Protein AF-A0A7J7K1M3-F1 (afdb_monomer_lite)

Organism: Bugula neritina (NCBI:txid10212)

Foldseek 3Di:
DPPLVQPPDDHDDPVCDPVNVVVSVVVCVVDPDLPDDPDVVLSVCVVVPVVVSVVLVVQLCCWQDDPNDTHGHNDD

Structure (mmCIF, N/CA/C/O backbone):
data_AF-A0A7J7K1M3-F1
#
_entry.id   AF-A0A7J7K1M3-F1
#
loop_
_atom_site.group_PDB
_atom_site.id
_atom_site.type_symbol
_atom_site.label_atom_id
_atom_site.label_alt_id
_atom_site.label_comp_id
_atom_site.label_asym_id
_atom_site.label_entity_id
_atom_site.label_seq_id
_atom_site.pdbx_PDB_ins_code
_atom_site.Cartn_x
_atom_site.Cartn_y
_atom_site.Cartn_z
_atom_site.occupancy
_atom_site.B_iso_or_equiv
_atom_site.auth_seq_id
_atom_site.auth_comp_id
_atom_site.auth_asym_id
_atom_site.auth_atom_id
_atom_site.pdbx_PDB_model_num
ATOM 1 N N . MET A 1 1 ? -2.380 -15.884 -11.676 1.00 49.00 1 MET A N 1
ATOM 2 C CA . MET A 1 1 ? -2.096 -14.594 -11.010 1.00 49.00 1 MET A CA 1
ATOM 3 C C . MET A 1 1 ? -0.669 -14.612 -10.468 1.00 49.00 1 MET A C 1
ATOM 5 O O . MET A 1 1 ? -0.477 -14.889 -9.299 1.00 49.00 1 MET A O 1
ATOM 9 N N . ILE A 1 2 ? 0.341 -14.446 -11.332 1.00 46.66 2 ILE A N 1
ATOM 10 C CA . ILE A 1 2 ? 1.775 -14.572 -10.960 1.00 46.66 2 ILE A CA 1
ATOM 11 C C . ILE A 1 2 ? 2.598 -13.363 -11.485 1.00 46.66 2 ILE A C 1
ATOM 13 O O . ILE A 1 2 ? 3.796 -13.263 -11.273 1.00 46.66 2 ILE A O 1
ATOM 17 N N . GLY A 1 3 ? 1.973 -12.385 -12.154 1.00 48.69 3 GLY A N 1
ATOM 18 C CA . GLY A 1 3 ? 2.712 -11.393 -12.951 1.00 48.69 3 GLY A CA 1
ATOM 19 C C . GLY A 1 3 ? 3.315 -10.200 -12.200 1.00 48.69 3 GLY A C 1
ATOM 20 O O . GLY A 1 3 ? 4.276 -9.621 -12.694 1.00 48.69 3 GLY A O 1
ATOM 21 N N . LEU A 1 4 ? 2.778 -9.810 -11.038 1.00 55.41 4 LEU A N 1
ATOM 22 C CA . LEU A 1 4 ? 3.187 -8.552 -10.392 1.00 55.41 4 LEU A CA 1
ATOM 23 C C . LEU A 1 4 ? 4.320 -8.709 -9.366 1.00 55.41 4 LEU A C 1
ATOM 25 O O . LEU A 1 4 ? 5.016 -7.745 -9.064 1.00 55.41 4 LEU A O 1
ATOM 29 N N . PHE A 1 5 ? 4.529 -9.927 -8.863 1.00 51.78 5 PHE A N 1
ATOM 30 C CA . PHE A 1 5 ? 5.523 -10.236 -7.829 1.00 51.78 5 PHE A CA 1
ATOM 31 C C . PHE A 1 5 ? 6.976 -10.236 -8.334 1.00 51.78 5 PHE A C 1
ATOM 33 O O . PHE A 1 5 ? 7.902 -10.155 -7.534 1.00 51.78 5 PHE A O 1
ATOM 40 N N . LEU A 1 6 ? 7.199 -10.281 -9.652 1.00 47.59 6 LEU A N 1
ATOM 41 C CA . LEU A 1 6 ? 8.545 -10.399 -10.231 1.00 47.59 6 LEU A CA 1
ATOM 42 C C . LEU A 1 6 ? 9.293 -9.065 -10.383 1.00 47.59 6 LEU A C 1
ATOM 44 O O . LEU A 1 6 ? 10.497 -9.067 -10.608 1.00 47.59 6 LEU A O 1
ATOM 48 N N . ILE A 1 7 ? 8.620 -7.917 -10.269 1.00 51.62 7 ILE A N 1
ATOM 49 C CA . ILE A 1 7 ? 9.210 -6.641 -10.715 1.00 51.62 7 ILE A CA 1
ATOM 50 C C . ILE A 1 7 ? 10.145 -6.011 -9.667 1.00 51.62 7 ILE A C 1
ATOM 52 O O . ILE A 1 7 ? 10.999 -5.211 -10.039 1.00 51.62 7 ILE A O 1
ATOM 56 N N . PHE A 1 8 ? 10.040 -6.368 -8.380 1.00 54.00 8 PHE A N 1
ATOM 57 C CA . PHE A 1 8 ? 10.678 -5.567 -7.323 1.00 54.00 8 PHE A CA 1
ATOM 58 C C . PHE A 1 8 ? 11.687 -6.259 -6.397 1.00 54.00 8 PHE A C 1
ATOM 60 O O . PHE A 1 8 ? 12.273 -5.544 -5.585 1.00 54.00 8 PHE A O 1
ATOM 67 N N . ARG A 1 9 ? 11.963 -7.573 -6.494 1.00 57.28 9 ARG A N 1
ATOM 68 C CA . ARG A 1 9 ? 12.949 -8.191 -5.575 1.00 57.28 9 ARG A CA 1
ATOM 69 C C . ARG A 1 9 ? 14.064 -9.048 -6.178 1.00 57.28 9 ARG A C 1
ATOM 71 O O . ARG A 1 9 ? 15.195 -8.813 -5.775 1.00 57.28 9 ARG A O 1
ATOM 78 N N . GLU A 1 10 ? 13.826 -9.964 -7.125 1.00 48.94 10 GLU A N 1
ATOM 79 C CA . GLU A 1 10 ? 14.909 -10.881 -7.570 1.00 48.94 10 GLU A CA 1
ATOM 80 C C . GLU A 1 10 ? 14.931 -11.278 -9.064 1.00 48.94 10 GLU A C 1
ATOM 82 O O . GLU A 1 10 ? 15.869 -11.944 -9.483 1.00 48.94 10 GLU A O 1
ATOM 87 N N . ASP A 1 11 ? 13.997 -10.819 -9.910 1.00 48.78 11 ASP A N 1
ATOM 88 C CA . ASP A 1 11 ? 13.896 -11.257 -11.320 1.00 48.78 11 ASP A CA 1
ATOM 89 C C . ASP A 1 11 ? 13.774 -10.081 -12.312 1.00 48.78 11 ASP A C 1
ATOM 91 O O . ASP A 1 11 ? 12.869 -10.011 -13.153 1.00 48.78 11 ASP A O 1
ATOM 95 N N . TRP A 1 12 ? 14.706 -9.123 -12.249 1.00 52.22 12 TRP A N 1
ATOM 96 C CA . TRP A 1 12 ? 14.792 -8.097 -13.293 1.00 52.22 12 TRP A CA 1
ATOM 97 C C . TRP A 1 12 ? 15.171 -8.745 -14.632 1.00 52.22 12 TRP A C 1
ATOM 99 O O . TRP A 1 12 ? 16.312 -9.150 -14.854 1.00 52.22 12 TRP A O 1
ATOM 109 N N . LYS A 1 13 ? 14.201 -8.829 -15.548 1.00 54.44 13 LYS A N 1
ATOM 110 C CA . LYS A 1 13 ? 14.430 -9.192 -16.949 1.00 54.44 13 LYS A CA 1
ATOM 111 C C . LYS A 1 13 ? 14.472 -7.912 -17.790 1.00 54.44 13 LYS A C 1
ATOM 113 O O . LYS A 1 13 ? 13.567 -7.087 -17.654 1.00 54.44 13 LYS A O 1
ATOM 118 N N . PRO A 1 14 ? 15.423 -7.763 -18.731 1.00 53.72 14 PRO A N 1
ATOM 119 C CA . PRO A 1 14 ? 15.580 -6.562 -19.568 1.00 53.72 14 PRO A CA 1
ATOM 120 C C . PRO A 1 14 ? 14.383 -6.267 -20.500 1.00 53.72 14 PRO A C 1
ATOM 122 O O . PRO A 1 14 ? 14.390 -5.283 -21.230 1.00 53.72 14 PRO A O 1
ATOM 125 N N . VAL A 1 15 ? 13.341 -7.105 -20.465 1.00 57.59 15 VAL A N 1
ATOM 126 C CA . VAL A 1 15 ? 12.044 -6.899 -21.127 1.00 57.59 15 VAL A CA 1
ATOM 127 C C . VAL A 1 15 ? 11.150 -5.881 -20.398 1.00 57.59 15 VAL A C 1
ATOM 129 O O . VAL A 1 15 ? 10.158 -5.415 -20.957 1.00 57.59 15 VAL A O 1
ATOM 132 N N . LEU A 1 16 ? 11.470 -5.534 -19.146 1.00 57.41 16 LEU A N 1
ATOM 133 C CA . LEU A 1 16 ? 10.692 -4.593 -18.345 1.00 57.41 16 LEU A CA 1
ATOM 134 C C . LEU A 1 16 ? 11.026 -3.156 -18.757 1.00 57.41 16 LEU A C 1
ATOM 136 O O . LEU A 1 16 ? 12.081 -2.615 -18.436 1.00 57.41 16 LEU A O 1
ATOM 140 N N . THR A 1 17 ? 10.100 -2.539 -19.484 1.00 75.75 17 THR A N 1
ATOM 141 C CA . THR A 1 17 ? 10.197 -1.131 -19.884 1.00 75.75 17 THR A CA 1
ATOM 142 C C . THR A 1 17 ? 9.663 -0.219 -18.776 1.00 75.75 17 THR A C 1
ATOM 144 O O . THR A 1 17 ? 8.936 -0.667 -17.887 1.00 75.75 17 THR A O 1
ATOM 147 N N . ILE A 1 18 ? 9.954 1.085 -18.852 1.00 78.00 18 ILE A N 1
ATOM 148 C CA . ILE A 1 18 ? 9.354 2.097 -17.959 1.00 78.00 18 ILE A CA 1
ATOM 149 C C . ILE A 1 18 ? 7.820 1.965 -17.935 1.00 78.00 18 ILE A C 1
ATOM 151 O O . ILE A 1 18 ? 7.211 2.063 -16.873 1.00 78.00 18 ILE A O 1
ATOM 155 N N . ASN A 1 19 ? 7.201 1.639 -19.074 1.00 77.31 19 ASN A N 1
ATOM 156 C CA . ASN A 1 19 ? 5.761 1.394 -19.159 1.00 77.31 19 ASN A CA 1
ATOM 157 C C . ASN A 1 19 ? 5.320 0.230 -18.261 1.00 77.31 19 ASN A C 1
ATOM 159 O O . ASN A 1 19 ? 4.326 0.348 -17.555 1.00 77.31 19 ASN A O 1
ATOM 163 N N . SER A 1 20 ? 6.074 -0.871 -18.231 1.00 76.75 20 SER A N 1
ATOM 164 C CA . SER A 1 20 ? 5.788 -2.023 -17.365 1.00 76.75 20 SER A CA 1
ATOM 165 C C . SER A 1 20 ? 5.833 -1.651 -15.878 1.00 76.75 20 SER A C 1
ATOM 167 O O . SER A 1 20 ? 4.991 -2.111 -15.110 1.00 76.75 20 SER A O 1
ATOM 169 N N . ILE A 1 21 ? 6.765 -0.778 -15.478 1.00 78.62 21 ILE A N 1
ATOM 170 C CA . ILE A 1 21 ? 6.854 -0.264 -14.101 1.00 78.62 21 ILE A CA 1
ATOM 171 C C . ILE A 1 21 ? 5.642 0.618 -13.781 1.00 78.62 21 ILE A C 1
ATOM 173 O O . ILE A 1 21 ? 5.022 0.451 -12.732 1.00 78.62 21 ILE A O 1
ATOM 177 N N . ILE A 1 22 ? 5.265 1.518 -14.694 1.00 80.50 22 ILE A N 1
ATOM 178 C CA . ILE A 1 22 ? 4.092 2.390 -14.530 1.00 80.50 22 ILE A CA 1
ATOM 179 C C . ILE A 1 22 ? 2.815 1.556 -14.378 1.00 80.50 22 ILE A C 1
ATOM 181 O O . ILE A 1 22 ? 2.032 1.811 -13.464 1.00 80.50 22 ILE A O 1
ATOM 185 N N . TYR A 1 23 ? 2.621 0.529 -15.212 1.00 79.94 23 TYR A N 1
ATOM 186 C CA . TYR A 1 23 ? 1.472 -0.371 -15.092 1.00 79.94 23 TYR A CA 1
ATOM 187 C C . TYR A 1 23 ? 1.479 -1.154 -13.777 1.00 79.94 23 TYR A C 1
ATOM 189 O O . TYR A 1 23 ? 0.428 -1.298 -13.158 1.00 79.94 23 TYR A O 1
ATOM 197 N N . GLY A 1 24 ? 2.648 -1.609 -13.314 1.00 78.94 24 GLY A N 1
ATOM 198 C CA . GLY A 1 24 ? 2.785 -2.259 -12.009 1.00 78.94 24 GLY A CA 1
ATOM 199 C C . GLY A 1 24 ? 2.365 -1.343 -10.858 1.00 78.94 24 GLY A C 1
ATOM 200 O O . GLY A 1 24 ? 1.577 -1.742 -10.005 1.00 78.94 24 GLY A O 1
ATOM 201 N N . LEU A 1 25 ? 2.818 -0.086 -10.876 1.00 80.50 25 LEU A N 1
ATOM 202 C CA . LEU A 1 25 ? 2.422 0.918 -9.887 1.00 80.50 25 LEU A CA 1
ATOM 203 C C . LEU A 1 25 ? 0.924 1.229 -9.952 1.00 80.50 25 LEU A C 1
ATOM 205 O O . LEU A 1 25 ? 0.271 1.275 -8.915 1.00 80.50 25 LEU A O 1
ATOM 209 N N . GLN A 1 26 ? 0.361 1.402 -11.150 1.00 81.00 26 GLN A N 1
ATOM 210 C CA . GLN A 1 26 ? -1.076 1.621 -11.323 1.00 81.00 26 GLN A CA 1
ATOM 211 C C . GLN A 1 26 ? -1.888 0.449 -10.763 1.00 81.00 26 GLN A C 1
ATOM 213 O O . GLN A 1 26 ? -2.893 0.662 -10.086 1.00 81.00 26 GLN A O 1
ATOM 218 N N . TYR A 1 27 ? -1.439 -0.781 -11.009 1.00 81.88 27 TYR A N 1
ATOM 219 C CA . TYR A 1 27 ? -2.107 -1.975 -10.517 1.00 81.88 27 TYR A CA 1
ATOM 220 C C . TYR A 1 27 ? -2.116 -2.043 -8.987 1.00 81.88 27 TYR A C 1
ATOM 222 O O . TYR A 1 27 ? -3.148 -2.374 -8.418 1.00 81.88 27 TYR A O 1
ATOM 230 N N . LEU A 1 28 ? -1.033 -1.645 -8.307 1.00 83.31 28 LEU A N 1
ATOM 231 C 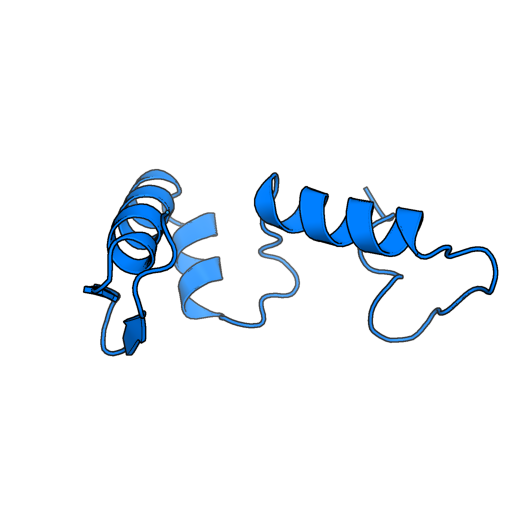CA . LEU A 1 28 ? -0.993 -1.607 -6.836 1.00 83.31 28 LEU A CA 1
ATOM 232 C C . LEU A 1 28 ? -2.065 -0.692 -6.219 1.00 83.31 28 LEU A C 1
ATOM 234 O O . LEU A 1 28 ? -2.539 -0.966 -5.118 1.00 83.31 28 LEU A O 1
ATOM 238 N N . PHE A 1 29 ? -2.460 0.382 -6.910 1.00 83.44 29 PHE A N 1
ATOM 239 C CA . PHE A 1 29 ? -3.555 1.250 -6.458 1.00 83.44 29 PHE A CA 1
ATOM 240 C C . PHE A 1 29 ? -4.944 0.676 -6.759 1.00 83.44 29 PHE A C 1
ATOM 242 O O . PHE A 1 29 ? -5.897 1.009 -6.057 1.00 83.44 29 PHE A O 1
ATOM 249 N N . LEU A 1 30 ? -5.068 -0.159 -7.794 1.00 79.56 30 LEU A N 1
ATOM 250 C CA . LEU A 1 30 ? -6.324 -0.820 -8.157 1.00 79.56 30 LEU A CA 1
ATOM 251 C C . LEU A 1 30 ? -6.594 -2.032 -7.261 1.00 79.56 30 LEU A C 1
ATOM 253 O O . LEU A 1 30 ? -7.700 -2.191 -6.749 1.00 79.56 30 LEU A O 1
ATOM 257 N N . GLU A 1 31 ? -5.573 -2.856 -7.048 1.00 81.12 31 GLU A N 1
ATOM 258 C CA . GLU A 1 31 ? -5.628 -4.057 -6.226 1.00 81.12 31 GLU A CA 1
ATOM 259 C C . GLU A 1 31 ? -4.439 -4.075 -5.256 1.00 81.12 31 GLU A C 1
ATOM 261 O O . GLU A 1 31 ? -3.356 -4.562 -5.596 1.00 81.12 31 GLU A O 1
ATOM 266 N N . PRO A 1 32 ? -4.615 -3.536 -4.034 1.00 78.50 32 PRO A N 1
ATOM 267 C CA . PRO A 1 32 ? -3.582 -3.621 -3.015 1.00 78.50 32 PRO A CA 1
ATOM 268 C C . PRO A 1 32 ? -3.329 -5.087 -2.649 1.00 78.50 32 PRO A C 1
ATOM 270 O O . PRO A 1 32 ? -4.265 -5.849 -2.410 1.00 78.50 32 PRO A O 1
ATOM 273 N N . ASN A 1 33 ? -2.053 -5.470 -2.604 1.00 79.50 33 ASN A N 1
ATOM 274 C CA . ASN A 1 33 ? -1.618 -6.842 -2.368 1.00 79.50 33 ASN A CA 1
ATOM 275 C C . ASN A 1 33 ? -1.429 -7.120 -0.859 1.00 79.50 33 ASN A C 1
ATOM 277 O O . ASN A 1 33 ? -0.509 -6.552 -0.263 1.00 79.50 33 ASN A O 1
ATOM 281 N N . PRO A 1 34 ? -2.259 -7.975 -0.229 1.00 73.44 34 PRO A N 1
ATOM 282 C CA . PRO A 1 34 ? -2.110 -8.330 1.180 1.00 73.44 34 PRO A CA 1
ATOM 283 C C . PRO A 1 34 ? -1.036 -9.400 1.442 1.00 73.44 34 PRO A C 1
ATOM 285 O O . PRO A 1 34 ? -0.669 -9.574 2.601 1.00 73.44 34 PRO A O 1
ATOM 288 N N . ASP A 1 35 ? -0.540 -10.101 0.412 1.00 74.62 35 ASP A N 1
ATOM 289 C CA . ASP A 1 35 ? 0.363 -11.256 0.562 1.00 74.62 35 ASP A CA 1
ATOM 290 C C . ASP A 1 35 ? 1.832 -10.857 0.800 1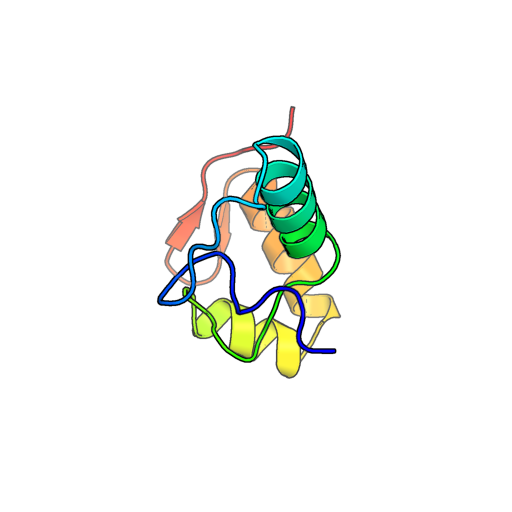.00 74.62 35 ASP A C 1
ATOM 292 O O . ASP A 1 35 ? 2.582 -11.609 1.419 1.00 74.62 35 ASP A O 1
ATOM 296 N N . ASP A 1 36 ? 2.246 -9.662 0.363 1.00 76.88 36 ASP A N 1
ATOM 297 C CA . ASP A 1 36 ? 3.564 -9.080 0.683 1.00 76.88 36 ASP A CA 1
ATOM 298 C C . ASP A 1 36 ? 3.437 -7.610 1.108 1.00 76.88 36 ASP A C 1
ATOM 300 O O . ASP A 1 36 ? 3.752 -6.684 0.350 1.00 76.88 36 ASP A O 1
ATOM 304 N N . PRO A 1 37 ? 2.897 -7.354 2.313 1.00 81.12 37 PRO A N 1
ATOM 305 C CA . PRO A 1 37 ? 2.588 -6.006 2.730 1.00 81.12 37 PRO A CA 1
ATOM 306 C C . PRO A 1 37 ? 3.784 -5.336 3.400 1.00 81.12 37 PRO A C 1
ATOM 308 O O . PRO A 1 37 ? 4.267 -5.767 4.448 1.00 81.12 37 PRO A O 1
ATOM 311 N N . L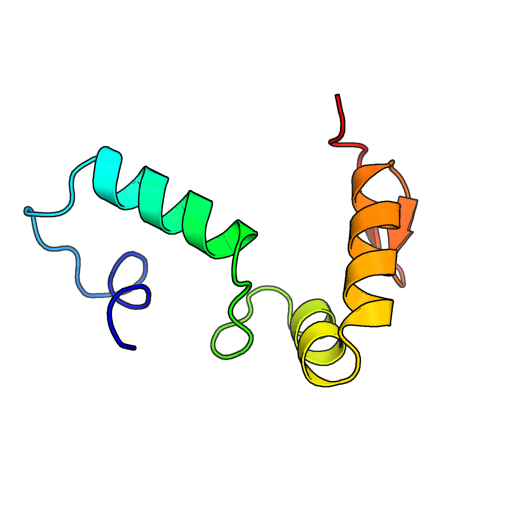EU A 1 38 ? 4.191 -4.184 2.863 1.00 82.81 38 LEU A N 1
ATOM 312 C CA . LEU A 1 38 ? 5.161 -3.320 3.541 1.00 82.81 38 LEU A CA 1
ATOM 313 C C . LEU A 1 38 ? 4.575 -2.731 4.840 1.00 82.81 38 LEU A C 1
ATOM 315 O O . LEU A 1 38 ? 5.276 -2.588 5.838 1.00 82.81 38 LEU A O 1
ATOM 319 N N . ASN A 1 39 ? 3.272 -2.429 4.841 1.00 86.44 39 ASN A N 1
ATOM 320 C CA . ASN A 1 39 ? 2.522 -2.022 6.026 1.00 86.44 39 ASN A CA 1
ATOM 321 C C . ASN A 1 39 ? 1.592 -3.160 6.472 1.00 86.44 39 ASN A C 1
ATOM 323 O O . ASN A 1 39 ? 0.495 -3.338 5.936 1.00 86.44 39 ASN A O 1
ATOM 327 N N . LYS A 1 40 ? 2.040 -3.912 7.482 1.00 85.38 40 LYS A N 1
ATOM 328 C CA . LYS A 1 40 ? 1.312 -5.065 8.031 1.00 85.38 40 LYS A CA 1
ATOM 329 C C . LYS A 1 40 ? -0.056 -4.682 8.604 1.00 85.38 40 LYS A C 1
ATOM 331 O O . LYS A 1 40 ? -1.012 -5.432 8.448 1.00 85.38 40 LYS A O 1
ATOM 336 N N . GLU A 1 41 ? -0.175 -3.514 9.233 1.00 85.69 41 GLU A N 1
ATOM 337 C CA . GLU A 1 41 ? -1.439 -3.046 9.820 1.00 85.69 41 GLU A CA 1
ATOM 338 C C . GLU A 1 41 ? -2.476 -2.760 8.733 1.00 85.69 41 GLU A C 1
ATOM 340 O O . GLU A 1 41 ? -3.614 -3.219 8.814 1.00 85.69 41 GLU A O 1
ATOM 345 N N . ALA A 1 42 ? -2.066 -2.059 7.674 1.00 86.00 42 ALA A N 1
ATOM 346 C CA . ALA A 1 42 ? -2.930 -1.757 6.539 1.00 86.00 42 ALA A CA 1
ATOM 347 C C . ALA A 1 42 ? -3.415 -3.032 5.830 1.00 86.00 42 ALA A C 1
ATOM 349 O O . ALA A 1 42 ? -4.591 -3.126 5.481 1.00 86.00 42 ALA A O 1
ATOM 350 N N . ALA A 1 43 ? -2.539 -4.026 5.671 1.00 86.62 43 ALA A N 1
ATOM 351 C CA . ALA A 1 43 ? -2.897 -5.308 5.071 1.00 86.62 43 ALA A CA 1
ATOM 352 C C . ALA A 1 43 ? -3.849 -6.128 5.944 1.00 86.62 43 ALA A C 1
ATOM 354 O O . ALA A 1 43 ? -4.832 -6.666 5.440 1.00 86.62 43 ALA A O 1
ATOM 355 N N . ASN A 1 44 ? -3.638 -6.141 7.262 1.00 87.75 44 ASN A N 1
ATOM 356 C CA . ASN A 1 44 ? -4.569 -6.780 8.188 1.00 87.75 44 ASN A CA 1
ATOM 357 C C . ASN A 1 44 ? -5.963 -6.149 8.098 1.00 87.75 44 ASN A C 1
ATOM 359 O O . ASN A 1 44 ? -6.958 -6.871 8.060 1.00 87.75 44 ASN A O 1
ATOM 363 N N . VAL A 1 45 ? -6.060 -4.816 8.020 1.00 88.81 45 VAL A N 1
ATOM 364 C CA . VAL A 1 45 ? -7.346 -4.119 7.844 1.00 88.81 45 VAL A CA 1
ATOM 365 C C . VAL A 1 45 ? -7.960 -4.423 6.475 1.00 88.81 45 VAL A C 1
ATOM 367 O O . VAL 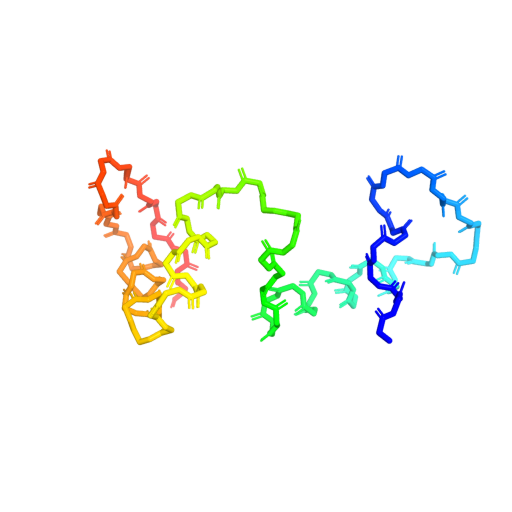A 1 45 ? -9.160 -4.658 6.397 1.00 88.81 45 VAL A O 1
ATOM 370 N N . LEU A 1 46 ? -7.161 -4.485 5.407 1.00 86.75 46 LEU A N 1
ATOM 371 C CA . LEU A 1 46 ? -7.636 -4.839 4.066 1.00 86.75 46 LEU A CA 1
ATOM 372 C C . LEU A 1 46 ? -8.262 -6.242 4.014 1.00 86.75 46 LEU A C 1
ATOM 374 O O . LEU A 1 46 ? -9.319 -6.408 3.404 1.00 86.75 46 LEU A O 1
ATOM 378 N N . THR A 1 47 ? -7.633 -7.226 4.662 1.00 87.06 47 THR A N 1
ATOM 379 C CA . THR A 1 47 ? -8.111 -8.617 4.702 1.00 87.06 47 THR A CA 1
ATOM 380 C C . THR A 1 47 ? -9.281 -8.794 5.670 1.00 87.06 47 THR A C 1
ATOM 382 O O . THR A 1 47 ? -10.219 -9.528 5.372 1.00 87.06 47 THR A O 1
ATOM 385 N N . SER A 1 48 ? -9.257 -8.114 6.821 1.00 90.75 48 SER A N 1
ATOM 386 C CA . SER A 1 48 ? -10.310 -8.237 7.840 1.00 90.75 48 SER A CA 1
ATOM 387 C C . SER A 1 48 ? -11.574 -7.441 7.512 1.00 90.75 48 SER A C 1
ATOM 389 O O . SER A 1 48 ? -12.678 -7.936 7.731 1.00 90.75 48 SER A O 1
ATOM 391 N N . ASN A 1 49 ? -11.445 -6.210 7.007 1.00 89.31 49 ASN A N 1
ATOM 392 C CA . ASN A 1 49 ? -12.576 -5.334 6.716 1.00 89.31 49 ASN A CA 1
ATOM 393 C C . ASN A 1 49 ? -12.236 -4.282 5.643 1.00 89.31 49 ASN A C 1
ATOM 395 O O . ASN A 1 49 ? -11.729 -3.189 5.927 1.00 89.31 49 ASN A O 1
ATOM 399 N N . ARG A 1 50 ? -12.613 -4.579 4.393 1.00 88.00 50 ARG A N 1
ATOM 400 C CA . ARG A 1 50 ? -12.406 -3.674 3.251 1.00 88.00 50 ARG A CA 1
ATOM 401 C C . ARG A 1 50 ? -13.071 -2.307 3.419 1.00 88.00 50 ARG A C 1
ATOM 403 O O . ARG A 1 50 ? -12.519 -1.314 2.951 1.00 88.00 50 ARG A O 1
ATOM 410 N N . GLN A 1 51 ? -14.232 -2.223 4.067 1.00 90.88 51 GLN A N 1
ATOM 411 C CA . GLN A 1 51 ? -14.930 -0.951 4.264 1.00 90.88 51 GLN A CA 1
ATOM 412 C C . GLN A 1 51 ? -14.145 -0.031 5.205 1.00 90.88 51 GLN A C 1
ATOM 414 O O . GLN A 1 51 ? -13.984 1.155 4.915 1.00 90.88 51 GLN A O 1
ATOM 419 N N . VAL A 1 52 ? -13.602 -0.577 6.296 1.00 91.31 52 VAL A N 1
ATOM 420 C CA . VAL A 1 52 ? -12.747 0.172 7.231 1.00 91.31 52 VAL A CA 1
ATOM 421 C C . VAL A 1 52 ? -11.438 0.581 6.556 1.00 91.31 52 VAL A C 1
ATOM 423 O O . VAL A 1 52 ? -10.999 1.720 6.717 1.00 91.31 52 VAL A O 1
ATOM 426 N N . PHE A 1 53 ? -10.846 -0.296 5.738 1.00 91.69 53 PHE A N 1
ATOM 427 C CA . PHE A 1 53 ? -9.675 0.058 4.935 1.00 91.69 53 PHE A CA 1
ATOM 428 C C . PHE A 1 53 ? -9.956 1.272 4.037 1.00 91.69 53 PHE A C 1
ATOM 430 O O . PHE A 1 53 ? -9.202 2.244 4.060 1.00 91.69 53 PHE A O 1
ATOM 437 N N . ALA A 1 54 ? -11.079 1.267 3.311 1.00 90.06 54 ALA A N 1
ATOM 438 C CA . ALA A 1 54 ? -11.469 2.380 2.448 1.00 90.06 54 ALA A CA 1
ATOM 439 C C . ALA A 1 54 ? -11.656 3.694 3.230 1.00 90.06 54 ALA A C 1
ATOM 441 O O . ALA A 1 54 ? -11.201 4.749 2.785 1.00 90.06 54 ALA A O 1
ATOM 442 N N . GLN A 1 55 ? -12.267 3.643 4.418 1.00 92.31 55 GLN A N 1
ATOM 443 C CA . GLN A 1 55 ? -12.400 4.815 5.292 1.00 92.31 55 GLN A CA 1
ATOM 444 C C . GLN A 1 55 ? -11.039 5.340 5.767 1.00 92.31 55 GLN A C 1
ATOM 446 O O . GLN A 1 55 ? -10.800 6.549 5.730 1.00 92.31 55 GLN A O 1
ATOM 451 N N . ASN A 1 56 ? -10.128 4.446 6.159 1.00 91.62 56 ASN A N 1
ATOM 452 C CA . ASN A 1 56 ? -8.775 4.807 6.578 1.00 91.62 56 ASN A CA 1
ATOM 453 C C . ASN A 1 56 ? -7.984 5.460 5.442 1.00 91.62 56 ASN A C 1
ATOM 455 O O . ASN A 1 56 ? -7.338 6.477 5.678 1.00 91.62 56 ASN A O 1
ATOM 459 N N . VAL A 1 57 ? -8.090 4.938 4.214 1.00 91.56 57 VAL A N 1
ATOM 460 C CA . VAL A 1 57 ? -7.485 5.547 3.017 1.00 91.56 57 VAL A CA 1
ATOM 461 C C . VAL A 1 57 ? -8.054 6.945 2.774 1.00 91.56 57 VAL A C 1
ATOM 463 O O . VAL A 1 57 ? -7.310 7.904 2.607 1.00 91.56 57 VAL A O 1
ATOM 466 N N . GLN A 1 58 ? -9.375 7.115 2.825 1.00 92.00 58 GLN A N 1
ATOM 467 C CA . GLN A 1 58 ? -9.995 8.433 2.648 1.00 92.00 58 GLN A CA 1
ATOM 468 C C . GLN A 1 58 ? -9.569 9.441 3.726 1.00 92.00 58 GLN A C 1
AT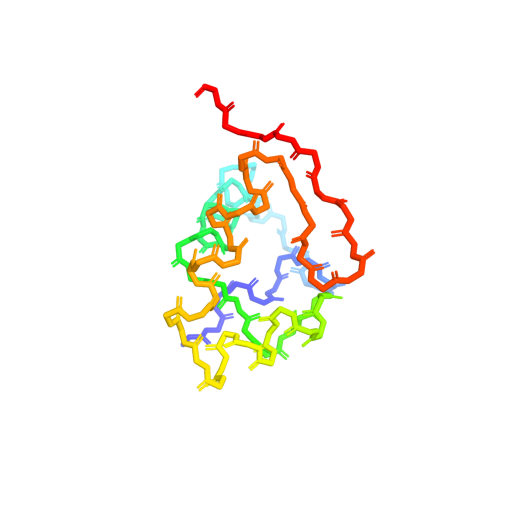OM 470 O O . GLN A 1 58 ? -9.414 10.632 3.439 1.00 92.00 58 GLN A O 1
ATOM 475 N N . LYS A 1 59 ? -9.384 8.979 4.966 1.00 91.81 59 LYS A N 1
ATOM 476 C CA . LYS A 1 59 ? -8.926 9.805 6.086 1.00 91.81 59 LYS A CA 1
ATOM 477 C C . LYS A 1 59 ? -7.452 10.185 5.943 1.00 91.81 59 LYS A C 1
ATOM 479 O O . LYS A 1 59 ? -7.123 11.354 6.127 1.00 91.81 59 LYS A O 1
ATOM 484 N N . SER A 1 60 ? -6.587 9.235 5.585 1.00 93.38 60 SER A N 1
ATOM 485 C CA . SER A 1 60 ? -5.157 9.494 5.389 1.00 93.38 60 SER A CA 1
ATOM 486 C C . SER A 1 60 ? -4.916 10.432 4.209 1.00 93.38 60 SER A C 1
ATOM 488 O O . SER A 1 60 ? -4.180 11.405 4.343 1.00 93.38 60 SER A O 1
ATOM 490 N N . MET A 1 61 ? -5.609 10.223 3.086 1.00 92.31 61 MET A N 1
ATOM 491 C CA . MET A 1 61 ? -5.448 11.040 1.882 1.00 92.31 61 MET A CA 1
ATOM 492 C C . MET A 1 61 ? -5.870 12.507 2.074 1.00 92.31 61 MET A C 1
ATOM 494 O O . MET A 1 61 ? -5.289 13.404 1.457 1.00 92.31 61 MET A O 1
ATOM 498 N N . ARG A 1 62 ? -6.856 12.777 2.943 1.00 92.88 62 ARG A N 1
ATOM 499 C CA . ARG A 1 62 ? -7.295 14.141 3.300 1.00 92.88 62 ARG A CA 1
ATOM 500 C C . ARG A 1 62 ? -6.338 14.874 4.247 1.00 92.88 62 ARG A C 1
ATOM 502 O O . ARG A 1 62 ? -6.471 16.090 4.384 1.00 92.88 62 ARG A O 1
ATOM 509 N N . GLY A 1 63 ? -5.371 14.170 4.834 1.00 89.94 63 GLY A N 1
ATOM 510 C CA . GLY A 1 63 ? -4.484 14.684 5.872 1.00 89.94 63 GLY A CA 1
ATOM 511 C C . GLY A 1 63 ? -5.048 14.391 7.259 1.00 89.94 63 GLY A C 1
ATOM 512 O O . GLY A 1 63 ? -5.942 15.090 7.730 1.00 89.94 63 GLY A O 1
ATOM 513 N N . GLY A 1 64 ? -4.551 13.345 7.915 1.00 91.62 64 GLY A N 1
ATOM 514 C CA . GLY A 1 64 ? -5.097 12.910 9.196 1.00 91.62 64 GLY A CA 1
ATOM 515 C C . GLY A 1 64 ? -4.383 11.709 9.800 1.00 91.62 64 GLY A C 1
ATOM 516 O O . GLY A 1 64 ? -3.485 11.120 9.203 1.00 91.62 64 GLY A O 1
ATOM 517 N N . TYR A 1 65 ? -4.807 11.340 11.006 1.00 90.00 65 TYR A N 1
ATOM 518 C CA . TYR A 1 65 ? -4.265 10.193 11.731 1.00 90.00 65 TYR A CA 1
ATOM 519 C C . TYR A 1 65 ? -5.024 8.908 11.399 1.00 90.00 65 TYR A C 1
ATOM 521 O O . TYR A 1 65 ? -6.255 8.850 11.536 1.00 90.00 65 TYR A O 1
ATOM 529 N N . VAL A 1 66 ? -4.282 7.869 11.024 1.00 91.31 66 VAL A N 1
ATOM 530 C CA . VAL A 1 66 ? -4.755 6.480 10.987 1.00 91.31 66 VAL A CA 1
ATOM 531 C C . VAL A 1 66 ? -3.974 5.723 12.053 1.00 91.31 66 VAL A C 1
ATOM 533 O O . VAL A 1 66 ? -2.745 5.692 12.014 1.00 91.31 66 VAL A O 1
ATOM 536 N N . SER A 1 67 ? -4.684 5.150 13.029 1.00 85.38 67 SER A N 1
ATOM 537 C CA . SER A 1 67 ? -4.067 4.643 14.261 1.00 85.38 67 SER A CA 1
ATOM 538 C C . SER A 1 67 ? -3.238 5.753 14.942 1.00 85.38 67 SER A C 1
ATOM 540 O O . SER A 1 67 ? -3.771 6.830 15.210 1.00 85.38 67 SER A O 1
ATOM 542 N N . SER A 1 68 ? -1.946 5.530 15.180 1.00 87.75 68 SER A N 1
ATOM 543 C CA . SER A 1 68 ? -1.005 6.484 15.781 1.00 87.75 68 SER A CA 1
ATOM 544 C C . SER A 1 68 ? -0.162 7.266 14.765 1.00 87.75 68 SER A C 1
ATOM 546 O O . SER A 1 68 ? 0.628 8.122 15.160 1.00 87.75 68 SER A O 1
ATOM 548 N N . THR A 1 69 ? -0.317 7.005 13.463 1.00 89.44 69 THR A N 1
ATOM 549 C CA . THR A 1 69 ? 0.525 7.604 12.419 1.00 89.44 69 THR A CA 1
ATOM 550 C C . THR A 1 69 ? -0.226 8.705 11.679 1.00 89.44 69 THR A C 1
ATOM 552 O O . THR A 1 69 ? -1.348 8.506 11.205 1.00 89.44 69 THR A O 1
ATOM 555 N N . TYR A 1 70 ? 0.398 9.879 11.574 1.00 91.31 70 TYR A N 1
ATOM 556 C CA . TYR A 1 70 ? -0.112 10.987 10.771 1.00 91.31 70 TYR A CA 1
ATOM 557 C C . TYR A 1 70 ? 0.266 10.810 9.302 1.00 91.31 70 TYR A C 1
ATOM 559 O O . TYR A 1 70 ? 1.436 10.604 8.982 1.00 91.31 70 TYR A O 1
ATOM 567 N N . PHE A 1 71 ? -0.711 10.956 8.412 1.00 93.31 71 PHE A N 1
ATOM 568 C CA . PHE A 1 71 ? -0.497 10.962 6.971 1.00 93.31 71 PHE A CA 1
ATOM 569 C C . PHE A 1 71 ? -0.716 12.377 6.426 1.00 93.31 71 PHE A C 1
ATOM 571 O O . PHE A 1 71 ? -1.766 12.967 6.699 1.00 93.31 71 PHE A O 1
ATOM 578 N N . PRO A 1 72 ? 0.242 12.943 5.667 1.00 92.44 72 PRO A N 1
ATOM 579 C CA . PRO A 1 72 ? 0.063 14.238 5.026 1.00 92.44 72 PRO A CA 1
ATOM 580 C C . PRO A 1 72 ? -0.991 14.152 3.917 1.00 92.44 72 PRO A C 1
ATOM 582 O O . PRO A 1 72 ? -1.148 13.123 3.259 1.00 92.44 72 PRO A O 1
ATOM 585 N N . ARG A 1 73 ? -1.697 15.262 3.684 1.00 92.19 73 ARG A N 1
ATOM 586 C CA . ARG A 1 73 ? -2.705 15.360 2.625 1.00 92.19 73 ARG A CA 1
ATOM 587 C C . ARG A 1 73 ? -2.066 15.128 1.254 1.00 92.19 73 ARG A C 1
ATOM 589 O O . ARG A 1 73 ? -1.099 15.799 0.906 1.00 92.19 73 ARG A O 1
ATOM 596 N N . CYS A 1 74 ? -2.653 14.233 0.464 1.00 89.56 74 CYS A N 1
ATOM 597 C CA . CYS A 1 74 ? -2.190 13.903 -0.887 1.00 89.56 74 CYS A CA 1
ATOM 598 C C . CYS A 1 74 ? -3.289 13.978 -1.960 1.00 89.56 74 C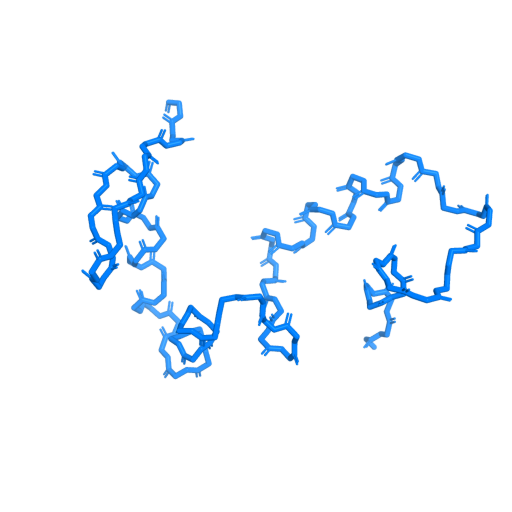YS A C 1
ATOM 600 O O . CYS A 1 74 ? -3.046 13.637 -3.116 1.00 89.56 74 CYS A O 1
ATOM 602 N N . ILE A 1 75 ? -4.485 14.457 -1.605 1.00 85.50 75 ILE A N 1
ATOM 603 C CA . ILE A 1 75 ? -5.503 14.847 -2.588 1.00 85.50 75 ILE A CA 1
ATOM 604 C C . ILE A 1 75 ? -5.215 16.249 -3.132 1.00 85.50 75 ILE A C 1
ATOM 606 O O . ILE A 1 75 ? -4.941 17.170 -2.353 1.00 85.50 75 ILE A O 1
ATOM 610 N N . ARG A 1 76 ? -5.296 16.392 -4.460 1.00 70.44 76 ARG A N 1
ATOM 611 C CA . ARG A 1 76 ? -5.403 17.696 -5.126 1.00 70.44 76 ARG A CA 1
ATOM 612 C C . ARG A 1 76 ? -6.772 18.312 -4.877 1.00 70.44 76 ARG A C 1
ATOM 614 O O . ARG A 1 76 ? -7.753 17.542 -4.795 1.00 70.44 76 ARG A O 1
#

Radius of gyration: 14.72 Å; chains: 1; bounding box: 30×32×37 Å

Sequence (76 aa):
MIGLFLIFREDWKPVLTINSIIYGLQYLFLEPNPDDPLNKEAANVLTSNRQVFAQNVQKSMRGGYVSSTYFPRCIR

pLDDT: mean 78.54, std 14.69, range [46.66, 93.38]

InterPro domains:
  IPR000608 Ubiquitin-conjugating (UBC), catalytic core domain [PF00179] (7-60)
  IPR000608 Ubiquitin-conjugating (UBC), catalytic core domain [PS50127] (1-66)
  IPR016135 Ubiquitin-conjugating enzyme/RWD-like [G3DSA:3.10.110.10] (4-76)
  IPR016135 Ubiquitin-conjugating enzyme/RWD-like [SSF54495] (7-74)

Secondary structure (DSSP, 8-state):
--SSTTTTTT---TT--HHHHHHHHHHHHHS--SSS-SSHHHHHHHHH-HHHHHHHHHHHHTSEEETTEEE-----